Protein AF-A0A7I7ZPX5-F1 (afdb_monomer)

Sequence (82 aa):
MKAMITEQQDEHSWQFVFLGASIDSVKVAGSLGISADAAMDFVAEAAPMAMERLGAYTASMRSVGHARFSDEDRAVSRGESN

Nearest PDB structures (foldseek):
  3ta9-assembly1_A  TM=2.523E-01  e=5.975E+00  Halothermothrix orenii H 168

Foldseek 3Di:
DQVVVVCCCVVVVDADAWEEEPDPFCVVCVVNNHHSQRTAYAYPVLVVLLVVQVVVQVVCCVPPVHGGQDPVSRCSRHVVDD

Radius of gyration: 12.86 Å; Cα contacts (8 Å, |Δi|>4): 112; chains: 1; bounding box: 27×28×38 Å

Structure (mmCIF, N/CA/C/O backbone):
data_AF-A0A7I7ZPX5-F1
#
_entry.id   AF-A0A7I7ZPX5-F1
#
loop_
_atom_site.group_PDB
_atom_site.id
_atom_site.type_symbol
_atom_site.label_atom_id
_atom_site.label_alt_id
_atom_site.label_comp_id
_atom_site.label_asym_id
_atom_site.label_entity_id
_atom_site.label_seq_id
_atom_site.pdbx_PDB_ins_code
_atom_site.Cartn_x
_atom_site.Cartn_y
_atom_site.Cartn_z
_atom_site.occupancy
_atom_site.B_iso_or_equiv
_atom_site.auth_seq_id
_atom_site.auth_comp_id
_atom_site.auth_asym_id
_atom_site.auth_atom_id
_atom_site.pdbx_PDB_model_num
ATOM 1 N N . MET A 1 1 ? -3.008 -14.219 11.088 1.00 82.38 1 MET A N 1
ATOM 2 C CA . MET A 1 1 ? -2.585 -12.931 10.498 1.00 82.38 1 MET A CA 1
ATOM 3 C C . MET A 1 1 ? -3.772 -12.094 10.042 1.00 82.38 1 MET A C 1
ATOM 5 O O . MET A 1 1 ? -3.943 -11.037 10.619 1.00 82.38 1 MET A O 1
ATOM 9 N N . LYS A 1 2 ? -4.641 -12.581 9.137 1.00 92.00 2 LYS A N 1
ATOM 10 C CA . LYS A 1 2 ? -5.852 -11.846 8.700 1.00 92.00 2 LYS A CA 1
ATOM 11 C C . LYS A 1 2 ? -6.693 -11.278 9.848 1.00 92.00 2 LYS A C 1
ATOM 13 O O . LYS A 1 2 ? -6.958 -10.089 9.855 1.00 92.00 2 LYS A O 1
ATOM 18 N N . ALA A 1 3 ? -7.024 -12.111 10.840 1.00 93.75 3 ALA A N 1
ATOM 19 C CA . ALA A 1 3 ? -7.810 -11.688 12.002 1.00 93.75 3 ALA A CA 1
ATOM 20 C C . ALA A 1 3 ? -7.174 -10.512 12.763 1.00 93.75 3 ALA A C 1
ATOM 22 O O . ALA A 1 3 ? -7.874 -9.572 13.097 1.00 93.75 3 ALA A O 1
ATOM 23 N N . MET A 1 4 ? -5.848 -10.523 12.945 1.00 95.75 4 MET A N 1
ATOM 24 C CA . MET A 1 4 ? -5.138 -9.419 13.600 1.00 95.75 4 MET A CA 1
ATOM 25 C C . MET A 1 4 ? -5.175 -8.147 12.753 1.00 95.75 4 MET A C 1
ATOM 27 O O . MET A 1 4 ? -5.338 -7.066 13.289 1.00 95.75 4 MET A O 1
ATOM 31 N N . ILE A 1 5 ? -5.022 -8.250 11.429 1.00 93.44 5 ILE A N 1
ATOM 32 C CA . ILE A 1 5 ? -5.120 -7.074 10.553 1.00 93.44 5 ILE A CA 1
ATOM 33 C C . ILE A 1 5 ? -6.507 -6.439 10.674 1.00 93.44 5 ILE A C 1
ATOM 35 O O . ILE A 1 5 ? -6.593 -5.230 10.857 1.00 93.44 5 ILE A O 1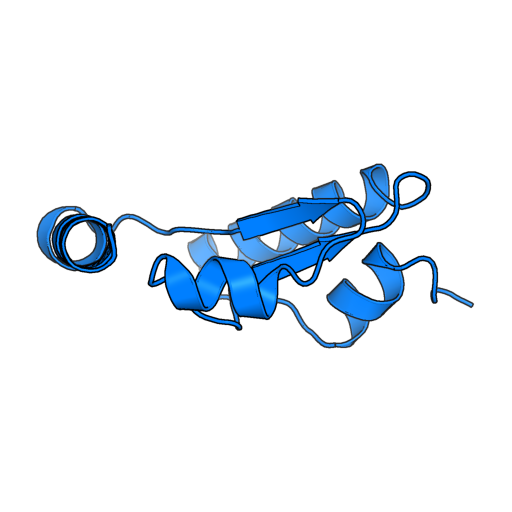
ATOM 39 N N . THR A 1 6 ? -7.563 -7.253 10.63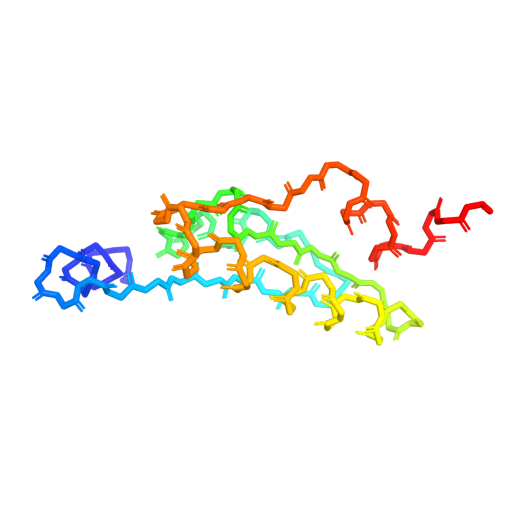9 1.00 93.88 6 THR A N 1
ATOM 40 C CA . THR A 1 6 ? -8.943 -6.784 10.799 1.00 93.88 6 THR A CA 1
ATOM 41 C C . THR A 1 6 ? -9.179 -6.158 12.174 1.00 93.88 6 THR A C 1
ATOM 43 O O . THR A 1 6 ? -9.667 -5.040 12.245 1.00 93.88 6 THR A O 1
ATOM 46 N N . GLU A 1 7 ? -8.756 -6.816 13.254 1.00 95.50 7 GLU A N 1
ATOM 47 C CA . GLU A 1 7 ? -8.864 -6.292 14.624 1.00 95.50 7 GLU A CA 1
ATOM 48 C C . GLU A 1 7 ? -8.166 -4.930 14.766 1.00 95.50 7 GLU A C 1
ATOM 50 O O . GLU A 1 7 ? -8.772 -3.963 15.216 1.00 95.50 7 GLU A O 1
ATOM 55 N N . GLN A 1 8 ? -6.930 -4.795 14.270 1.00 96.25 8 GLN A N 1
ATOM 56 C CA . GLN A 1 8 ? -6.211 -3.517 14.314 1.00 96.25 8 GLN A CA 1
ATOM 57 C C . GLN A 1 8 ? -6.874 -2.427 13.449 1.00 96.25 8 GLN A C 1
ATOM 59 O O . GLN A 1 8 ? -6.798 -1.241 13.781 1.00 96.25 8 GLN A O 1
ATOM 64 N N . GLN A 1 9 ? -7.498 -2.796 12.327 1.00 93.06 9 GLN A N 1
ATOM 65 C CA . GLN A 1 9 ? -8.262 -1.864 11.493 1.00 93.06 9 GLN A CA 1
ATOM 66 C C . GLN A 1 9 ? -9.519 -1.373 12.218 1.00 93.06 9 GLN A C 1
ATOM 68 O O . GLN A 1 9 ? -9.760 -0.168 12.249 1.00 93.06 9 GLN A O 1
ATOM 73 N N . ASP A 1 10 ? -10.273 -2.275 12.840 1.00 94.06 10 ASP A N 1
ATOM 74 C CA . ASP A 1 10 ? -11.560 -1.958 13.462 1.00 94.06 10 ASP A CA 1
ATOM 75 C C . ASP A 1 10 ? -11.389 -1.242 14.811 1.00 94.06 10 ASP A C 1
ATOM 77 O O . ASP A 1 10 ? -12.044 -0.231 15.071 1.00 94.06 10 ASP A O 1
ATOM 81 N N . GLU A 1 11 ? -10.477 -1.717 15.662 1.00 97.00 11 GLU A N 1
ATOM 82 C CA . GLU A 1 11 ? -10.303 -1.199 17.026 1.00 97.00 11 GLU A CA 1
ATOM 83 C C . GLU A 1 11 ? -9.393 0.029 17.089 1.00 97.00 11 GLU A C 1
ATOM 85 O O . GLU A 1 11 ? -9.548 0.897 17.954 1.00 97.00 11 GLU A O 1
ATOM 90 N N . HIS A 1 12 ? -8.427 0.117 16.174 1.00 95.50 12 HIS A N 1
ATOM 91 C CA . HIS A 1 12 ? -7.389 1.146 16.211 1.00 95.50 12 HIS A CA 1
ATOM 92 C C . HIS A 1 12 ? -7.314 1.991 14.941 1.00 95.50 12 HIS A C 1
ATOM 94 O O . HIS A 1 12 ? -6.441 2.857 14.844 1.00 95.50 12 HIS A O 1
ATOM 100 N N . SER A 1 13 ? -8.218 1.778 13.975 1.00 91.88 13 SER A N 1
ATOM 101 C CA . SER A 1 13 ? -8.238 2.512 12.700 1.00 91.88 13 SER A CA 1
ATOM 102 C C . SER A 1 13 ? -6.914 2.424 11.930 1.00 91.88 13 SER A C 1
ATOM 104 O O . SER A 1 13 ? -6.574 3.324 11.153 1.00 91.88 13 SER A O 1
ATOM 106 N N . TRP A 1 14 ? -6.137 1.354 12.144 1.00 94.06 14 TRP A N 1
ATOM 107 C CA . TRP A 1 14 ? -4.866 1.166 11.451 1.00 94.06 14 TRP A CA 1
ATOM 108 C C . TRP A 1 14 ? -5.081 1.024 9.950 1.00 94.06 14 TRP A C 1
ATOM 110 O O . TRP A 1 14 ? -6.058 0.443 9.491 1.00 94.06 14 TRP A O 1
ATOM 120 N N . GLN A 1 15 ? -4.130 1.535 9.175 1.00 93.00 15 GLN A N 1
ATOM 121 C CA . GLN A 1 15 ? -4.095 1.363 7.730 1.00 93.00 15 GLN A CA 1
ATOM 122 C C . GLN A 1 15 ? -2.884 0.514 7.377 1.00 93.00 15 GLN A C 1
ATOM 124 O O . GLN A 1 15 ? -1.767 0.811 7.801 1.00 93.00 15 GLN A O 1
ATOM 129 N N . PHE A 1 16 ? -3.109 -0.539 6.600 1.00 95.12 16 PHE A N 1
ATOM 130 C CA . PHE A 1 16 ? -2.054 -1.434 6.146 1.00 95.12 16 PHE A CA 1
ATOM 131 C C . PHE A 1 16 ? -1.813 -1.225 4.661 1.00 95.12 16 PHE A C 1
ATOM 133 O O . PHE A 1 16 ? -2.754 -1.229 3.873 1.00 95.12 16 PHE A O 1
ATOM 140 N N . VAL A 1 17 ? -0.543 -1.081 4.296 1.00 95.69 17 VAL A N 1
ATOM 141 C CA . VAL A 1 17 ? -0.081 -0.977 2.913 1.00 95.69 17 VAL A CA 1
ATOM 142 C C . VAL A 1 17 ? 1.024 -2.004 2.707 1.00 95.69 17 VAL A C 1
ATOM 144 O O . VAL A 1 17 ? 1.897 -2.151 3.562 1.00 95.69 17 VAL A O 1
ATOM 147 N N . PHE A 1 18 ? 0.980 -2.728 1.591 1.00 96.19 18 PHE A N 1
ATOM 148 C CA . PHE A 1 18 ? 1.967 -3.744 1.244 1.00 96.19 18 PHE A CA 1
ATOM 149 C C . PHE A 1 18 ? 2.730 -3.348 -0.021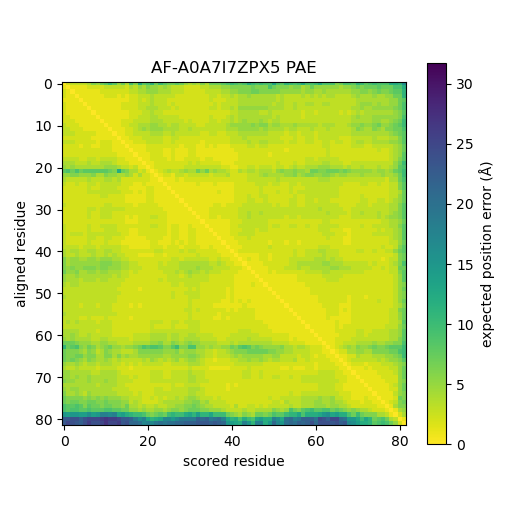 1.00 96.19 18 PHE A C 1
ATOM 151 O O . PHE A 1 18 ? 2.147 -3.182 -1.092 1.00 96.19 18 PHE A O 1
ATOM 158 N N . LEU A 1 19 ? 4.051 -3.241 0.109 1.00 95.75 19 LEU A N 1
ATOM 159 C CA . LEU A 1 19 ? 4.977 -2.984 -0.989 1.00 95.75 19 LEU A CA 1
ATOM 160 C C . LEU A 1 19 ? 5.953 -4.149 -1.096 1.00 95.75 19 LEU A C 1
ATOM 162 O O . LEU A 1 19 ? 6.636 -4.475 -0.126 1.00 95.75 19 LEU A O 1
ATOM 166 N N . GLY A 1 20 ? 6.020 -4.764 -2.271 1.00 95.00 20 GLY A N 1
ATOM 167 C CA . GLY A 1 20 ? 6.890 -5.910 -2.527 1.00 95.00 20 GLY A CA 1
ATOM 168 C C . GLY A 1 20 ? 7.790 -5.681 -3.732 1.00 95.00 20 GLY A C 1
ATOM 169 O O . GLY A 1 20 ? 7.327 -5.266 -4.790 1.00 95.00 20 GLY A O 1
ATOM 170 N N . ALA A 1 21 ? 9.078 -5.972 -3.575 1.00 94.81 21 ALA A N 1
ATOM 171 C CA . ALA A 1 21 ? 10.044 -5.875 -4.659 1.00 94.81 21 ALA A CA 1
ATOM 172 C C . ALA A 1 21 ? 10.022 -7.159 -5.496 1.00 94.81 21 ALA A C 1
ATOM 174 O O . ALA A 1 21 ? 10.317 -8.232 -4.971 1.00 94.81 21 ALA A O 1
ATOM 175 N N . SER A 1 22 ? 9.718 -7.049 -6.790 1.00 90.62 22 SER A N 1
ATOM 176 C CA . SER A 1 22 ? 9.811 -8.148 -7.768 1.00 90.62 22 SER A CA 1
ATOM 177 C C . SER A 1 22 ? 9.009 -9.412 -7.401 1.00 90.62 22 SER A C 1
ATOM 179 O O . SER A 1 22 ? 9.396 -10.527 -7.749 1.00 90.62 22 SER A O 1
ATOM 181 N N . ILE A 1 23 ? 7.888 -9.249 -6.689 1.00 92.94 23 ILE A N 1
ATOM 182 C CA . ILE A 1 23 ? 6.968 -10.328 -6.299 1.00 92.94 23 ILE A CA 1
ATOM 183 C C . ILE A 1 23 ? 5.526 -9.959 -6.650 1.00 92.94 23 ILE A C 1
ATOM 185 O O . ILE A 1 23 ? 5.206 -8.789 -6.832 1.00 92.94 23 ILE A O 1
ATOM 189 N N . ASP A 1 24 ? 4.627 -10.945 -6.655 1.00 93.19 24 ASP A N 1
ATOM 190 C CA . ASP A 1 24 ? 3.183 -10.697 -6.730 1.00 93.19 24 ASP A CA 1
ATOM 191 C C . ASP A 1 24 ? 2.660 -10.164 -5.383 1.00 93.19 24 ASP A C 1
ATOM 193 O O . ASP A 1 24 ? 2.157 -10.900 -4.525 1.00 93.19 24 ASP A O 1
ATOM 197 N N . SER A 1 25 ? 2.829 -8.857 -5.188 1.00 95.19 25 SER A N 1
ATOM 198 C CA . SER A 1 25 ? 2.446 -8.150 -3.968 1.00 95.19 25 SER A CA 1
ATOM 199 C C . SER A 1 25 ? 0.959 -8.250 -3.662 1.00 95.19 25 SER A C 1
ATOM 201 O O . SER A 1 25 ? 0.595 -8.383 -2.497 1.00 95.19 25 SER A O 1
ATOM 203 N N . VAL A 1 26 ? 0.094 -8.227 -4.678 1.00 94.88 26 VAL A N 1
ATOM 204 C CA . VAL A 1 26 ? -1.363 -8.294 -4.490 1.00 94.88 26 VAL A CA 1
ATOM 205 C C . VAL A 1 26 ? -1.760 -9.657 -3.932 1.00 94.88 26 VAL A C 1
ATOM 207 O O . VAL A 1 26 ? -2.514 -9.741 -2.958 1.00 94.88 26 VAL A O 1
ATOM 210 N N . LYS A 1 27 ? -1.206 -10.736 -4.489 1.00 96.19 27 LYS A N 1
ATOM 211 C CA . LYS A 1 27 ? -1.457 -12.092 -3.997 1.00 96.19 27 LYS A CA 1
ATOM 212 C C . LYS A 1 27 ? -0.955 -12.289 -2.569 1.00 96.19 27 LYS A C 1
ATOM 214 O O . LYS A 1 27 ? -1.673 -12.860 -1.742 1.00 96.19 27 LYS A O 1
ATOM 219 N N . VAL A 1 28 ? 0.257 -11.821 -2.260 1.00 96.12 28 VAL A N 1
ATOM 220 C CA . VAL A 1 28 ? 0.823 -11.942 -0.908 1.00 96.12 28 VAL A CA 1
ATOM 221 C C . VAL A 1 28 ? 0.007 -11.113 0.083 1.00 96.12 28 VAL A C 1
ATOM 223 O O . VAL A 1 28 ? -0.440 -11.660 1.090 1.00 96.12 28 VAL A O 1
ATOM 226 N N . ALA A 1 29 ? -0.290 -9.853 -0.231 1.00 95.94 29 ALA A N 1
ATOM 227 C CA . ALA A 1 29 ? -1.129 -8.971 0.579 1.00 95.94 29 ALA A CA 1
ATOM 228 C C . ALA A 1 29 ? -2.497 -9.602 0.895 1.00 95.94 29 ALA A C 1
ATOM 230 O O . ALA A 1 29 ? -2.894 -9.682 2.062 1.00 95.94 29 ALA A O 1
ATOM 231 N N . GLY A 1 30 ? -3.170 -10.167 -0.112 1.00 95.00 30 GLY A N 1
ATOM 232 C CA . GLY A 1 30 ? -4.453 -10.851 0.066 1.00 95.00 30 GLY A CA 1
ATOM 233 C C . GLY A 1 30 ? -4.377 -12.081 0.981 1.00 95.00 30 GLY A C 1
ATOM 234 O O . GLY A 1 30 ? -5.322 -12.374 1.724 1.00 95.00 30 GLY A O 1
ATOM 235 N N . SER A 1 31 ? -3.242 -12.789 0.997 1.00 94.56 31 SER A N 1
ATOM 236 C CA . SER A 1 31 ? -3.001 -13.890 1.944 1.00 94.56 31 SER A CA 1
ATOM 237 C C . SER A 1 31 ? -2.855 -13.401 3.393 1.00 94.56 31 SER A C 1
ATOM 239 O O . SER A 1 31 ? -3.247 -14.109 4.323 1.00 94.56 31 SER A O 1
ATOM 241 N N . LEU A 1 32 ? -2.386 -12.164 3.581 1.00 94.06 32 LEU A N 1
ATOM 242 C CA . LEU A 1 32 ? -2.216 -11.522 4.884 1.00 94.06 32 LEU A CA 1
ATOM 243 C C . LEU A 1 32 ? -3.492 -10.839 5.380 1.00 94.06 32 LEU A C 1
ATOM 245 O O . LEU A 1 32 ? -3.660 -10.731 6.591 1.00 94.06 32 LEU A O 1
ATOM 249 N N . GLY A 1 33 ? -4.407 -10.472 4.476 1.00 9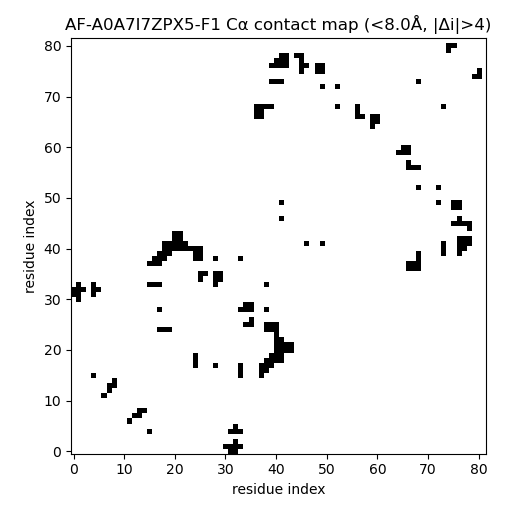4.38 33 GLY A N 1
ATOM 250 C CA . GLY A 1 33 ? -5.650 -9.754 4.792 1.00 94.38 33 GLY A CA 1
ATOM 251 C C . GLY A 1 33 ? -5.637 -8.283 4.376 1.00 94.38 33 GLY A C 1
ATOM 252 O O . GLY A 1 33 ? -6.517 -7.534 4.774 1.00 94.38 33 GLY A O 1
ATOM 253 N N . ILE A 1 34 ? -4.649 -7.868 3.584 1.00 95.94 34 ILE A N 1
ATOM 254 C CA . ILE A 1 34 ? -4.508 -6.502 3.076 1.00 95.94 34 ILE A CA 1
ATOM 255 C C . ILE A 1 34 ? -5.202 -6.413 1.710 1.00 95.94 34 ILE A C 1
ATOM 257 O O . ILE A 1 34 ? -5.054 -7.310 0.877 1.00 95.94 34 ILE A O 1
ATOM 261 N N . SER A 1 35 ? -5.966 -5.339 1.488 1.00 94.81 35 SER A N 1
ATOM 262 C CA . SER A 1 35 ? -6.670 -5.098 0.222 1.00 94.81 35 SER A CA 1
ATOM 263 C C . SER A 1 35 ? -5.697 -4.951 -0.952 1.00 94.81 35 SER A C 1
ATOM 265 O O . SER A 1 35 ? -4.621 -4.371 -0.807 1.00 94.81 35 SER A O 1
ATOM 267 N N . ALA A 1 36 ? -6.113 -5.399 -2.140 1.00 95.12 36 ALA A N 1
ATOM 268 C CA . ALA A 1 36 ? -5.390 -5.162 -3.390 1.00 95.12 36 ALA A CA 1
ATOM 269 C C . ALA A 1 36 ? -5.215 -3.661 -3.692 1.00 95.12 36 ALA A C 1
ATOM 271 O O . ALA A 1 36 ? -4.214 -3.260 -4.286 1.00 95.12 36 ALA A O 1
ATOM 272 N N . ASP A 1 37 ? -6.151 -2.823 -3.235 1.00 95.69 37 ASP A N 1
ATOM 273 C CA . ASP A 1 37 ? -6.068 -1.364 -3.358 1.00 95.69 37 ASP A CA 1
ATOM 274 C C . ASP A 1 37 ? -4.877 -0.777 -2.592 1.00 95.69 37 ASP A C 1
ATOM 276 O O . ASP A 1 37 ? -4.313 0.233 -3.008 1.00 95.69 37 ASP A O 1
ATOM 280 N N . ALA A 1 3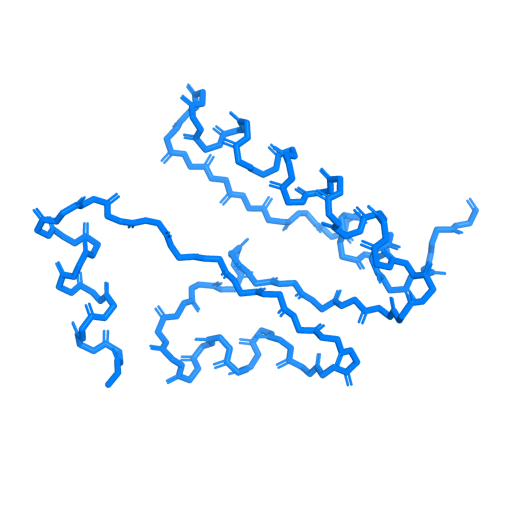8 ? -4.461 -1.439 -1.512 1.00 96.25 38 ALA A N 1
ATOM 281 C CA . ALA A 1 38 ? -3.343 -1.049 -0.663 1.00 96.25 38 ALA A CA 1
ATOM 282 C C . ALA A 1 38 ? -2.093 -1.911 -0.915 1.00 96.25 38 ALA A C 1
ATOM 284 O O . ALA A 1 38 ? -1.202 -1.977 -0.067 1.00 96.25 38 ALA A O 1
ATOM 285 N N . ALA A 1 39 ? -2.021 -2.593 -2.062 1.00 97.06 39 ALA A N 1
ATOM 286 C CA . ALA A 1 39 ? -0.892 -3.431 -2.437 1.00 97.06 39 ALA A CA 1
ATOM 287 C C . ALA A 1 39 ? -0.323 -3.039 -3.806 1.00 97.06 39 ALA A C 1
ATOM 289 O O . ALA A 1 39 ? -1.058 -2.872 -4.785 1.00 97.06 39 ALA A O 1
ATOM 290 N N . MET A 1 40 ? 1.002 -2.932 -3.870 1.00 96.25 40 MET A N 1
ATOM 291 C CA . MET A 1 40 ? 1.733 -2.615 -5.093 1.00 96.25 40 MET A CA 1
ATOM 292 C C . MET A 1 40 ? 3.076 -3.343 -5.121 1.00 96.25 40 MET A C 1
ATOM 294 O O . MET A 1 40 ? 3.771 -3.479 -4.113 1.00 96.25 40 MET A O 1
ATOM 298 N N . ASP A 1 41 ? 3.434 -3.862 -6.282 1.00 95.94 41 ASP A N 1
ATOM 299 C CA . ASP A 1 41 ? 4.755 -4.391 -6.573 1.00 95.94 41 ASP A CA 1
ATOM 300 C C . ASP A 1 41 ? 5.626 -3.343 -7.260 1.00 95.94 41 ASP A C 1
ATOM 302 O O . ASP A 1 41 ? 5.127 -2.439 -7.930 1.00 95.94 41 ASP A O 1
ATOM 306 N N . PHE A 1 42 ? 6.936 -3.452 -7.060 1.00 95.50 42 PHE A N 1
ATOM 307 C CA . PHE A 1 42 ? 7.902 -2.585 -7.717 1.00 95.50 42 PHE A CA 1
ATOM 308 C C . PHE A 1 42 ? 9.156 -3.345 -8.152 1.00 95.50 42 PHE A C 1
ATOM 310 O O . PHE A 1 42 ? 9.516 -4.366 -7.562 1.00 95.50 42 PHE A O 1
ATOM 317 N N . VAL A 1 43 ? 9.838 -2.841 -9.177 1.00 95.06 43 VAL A N 1
ATOM 318 C CA . VAL A 1 43 ? 11.177 -3.308 -9.577 1.00 95.06 43 VAL A CA 1
ATOM 319 C C . VAL A 1 43 ? 12.253 -2.461 -8.906 1.00 95.06 43 VAL A C 1
ATOM 321 O O . VAL A 1 43 ? 12.005 -1.313 -8.540 1.00 95.06 43 VAL A O 1
ATOM 324 N N . ALA A 1 44 ? 13.450 -3.016 -8.713 1.00 93.06 44 ALA A N 1
ATOM 325 C CA . ALA A 1 44 ? 14.506 -2.372 -7.927 1.00 93.06 44 ALA A CA 1
ATOM 326 C C . ALA A 1 44 ? 14.866 -0.969 -8.451 1.00 93.06 44 ALA A C 1
ATOM 328 O O . ALA A 1 44 ? 15.067 -0.038 -7.673 1.00 93.06 44 ALA A O 1
ATOM 329 N N . GLU A 1 45 ? 14.870 -0.809 -9.769 1.00 92.81 45 GLU A N 1
ATOM 330 C CA . GLU A 1 45 ? 15.169 0.428 -10.484 1.00 92.81 45 GLU A CA 1
ATOM 331 C C . GLU A 1 45 ? 14.115 1.515 -10.226 1.00 92.81 45 GLU A C 1
ATOM 333 O O . GLU A 1 45 ? 14.440 2.699 -10.170 1.00 92.81 45 GLU A O 1
ATOM 338 N N . ALA A 1 46 ? 12.862 1.113 -10.009 1.00 94.56 46 ALA A N 1
ATOM 339 C CA . ALA A 1 46 ? 11.730 2.001 -9.770 1.00 94.56 46 ALA A CA 1
ATOM 340 C C . ALA A 1 46 ? 11.409 2.175 -8.274 1.00 94.56 46 ALA A C 1
ATOM 342 O O . ALA A 1 46 ? 10.402 2.792 -7.925 1.00 94.56 46 ALA A O 1
ATOM 343 N N . ALA A 1 47 ? 12.264 1.688 -7.367 1.00 93.88 47 ALA A N 1
ATOM 344 C CA . ALA A 1 47 ? 12.068 1.846 -5.926 1.00 93.88 47 ALA A CA 1
ATOM 345 C C . ALA A 1 47 ? 11.841 3.311 -5.486 1.00 93.88 47 ALA A C 1
ATOM 347 O O . ALA A 1 47 ? 10.942 3.539 -4.674 1.00 93.88 47 ALA A O 1
ATOM 348 N N . PRO A 1 48 ? 12.559 4.326 -6.020 1.00 95.25 48 PRO A N 1
ATOM 349 C CA . PRO A 1 48 ? 12.277 5.723 -5.684 1.00 95.25 48 PRO A CA 1
ATOM 350 C C . PRO A 1 48 ? 10.862 6.160 -6.086 1.00 95.25 48 PRO A C 1
ATOM 352 O O . PRO A 1 48 ? 10.176 6.815 -5.304 1.00 95.25 48 PRO A O 1
ATOM 355 N N . MET A 1 49 ? 10.399 5.743 -7.268 1.00 94.69 49 MET A N 1
ATOM 356 C CA . MET A 1 49 ? 9.059 6.059 -7.773 1.00 94.69 49 MET A CA 1
ATOM 357 C C . MET A 1 49 ? 7.985 5.361 -6.932 1.00 94.69 49 MET A C 1
ATOM 359 O O . MET A 1 49 ? 6.990 5.979 -6.563 1.00 94.69 49 MET A O 1
ATOM 363 N N . ALA A 1 50 ? 8.215 4.108 -6.530 1.00 94.75 50 ALA A N 1
ATOM 364 C CA . ALA A 1 50 ? 7.319 3.389 -5.627 1.00 94.75 50 ALA A CA 1
ATOM 365 C C . ALA A 1 50 ? 7.159 4.109 -4.272 1.00 94.75 50 ALA A C 1
ATOM 367 O O . ALA A 1 50 ? 6.050 4.187 -3.739 1.00 94.75 50 ALA A O 1
ATOM 368 N N . MET A 1 51 ? 8.240 4.691 -3.735 1.00 95.62 51 MET A N 1
ATOM 369 C CA . MET A 1 51 ? 8.188 5.492 -2.503 1.00 95.62 51 MET A CA 1
ATOM 370 C C . MET A 1 51 ? 7.431 6.809 -2.696 1.00 95.62 51 MET A C 1
ATOM 372 O O . MET A 1 51 ? 6.668 7.212 -1.817 1.00 95.62 51 MET A O 1
ATOM 376 N N . GLU A 1 52 ? 7.582 7.458 -3.850 1.00 96.38 52 GLU A N 1
ATOM 377 C CA . GLU A 1 52 ? 6.787 8.636 -4.207 1.00 96.38 52 GLU A CA 1
ATOM 378 C C . GLU A 1 52 ? 5.287 8.302 -4.250 1.00 96.38 52 GLU A C 1
ATOM 380 O O . GLU A 1 52 ? 4.475 9.009 -3.647 1.00 96.38 52 GLU A O 1
ATOM 385 N N . ARG A 1 53 ? 4.910 7.178 -4.875 1.00 95.69 53 ARG A N 1
ATOM 386 C CA . ARG A 1 53 ? 3.506 6.738 -4.952 1.00 95.69 53 ARG A CA 1
ATOM 387 C C . ARG A 1 53 ? 2.939 6.330 -3.602 1.00 95.69 53 ARG A C 1
ATOM 389 O O . ARG A 1 53 ? 1.787 6.642 -3.312 1.00 95.69 53 ARG A O 1
ATOM 396 N N . LEU A 1 54 ? 3.744 5.726 -2.729 1.00 95.81 54 LEU A N 1
ATOM 397 C CA . LEU A 1 54 ? 3.360 5.519 -1.330 1.00 95.81 54 LEU A CA 1
ATOM 398 C C . LEU A 1 54 ? 3.086 6.853 -0.613 1.00 95.81 54 LEU A C 1
ATOM 400 O O . LEU A 1 54 ? 2.138 6.956 0.172 1.00 95.81 54 LEU A O 1
ATOM 404 N N . GLY A 1 55 ? 3.898 7.877 -0.883 1.00 96.00 55 GLY A N 1
ATOM 405 C CA . GLY A 1 55 ? 3.693 9.231 -0.370 1.00 96.00 55 GLY A CA 1
ATOM 406 C C . GLY A 1 55 ? 2.360 9.825 -0.826 1.00 96.00 55 GLY A C 1
ATOM 407 O O . GLY A 1 55 ? 1.579 10.288 0.008 1.00 96.00 55 GLY A O 1
ATOM 408 N N . ALA A 1 56 ? 2.063 9.740 -2.125 1.00 95.12 56 ALA A N 1
ATOM 409 C CA . ALA A 1 56 ? 0.793 10.184 -2.700 1.00 95.12 56 ALA A CA 1
ATOM 410 C C . ALA A 1 56 ? -0.408 9.423 -2.110 1.00 95.12 56 ALA A C 1
ATOM 412 O O . ALA A 1 56 ? -1.357 10.050 -1.639 1.00 95.12 56 ALA A O 1
ATOM 413 N N . TYR A 1 57 ? -0.327 8.089 -2.030 1.00 95.81 57 TYR A N 1
ATOM 4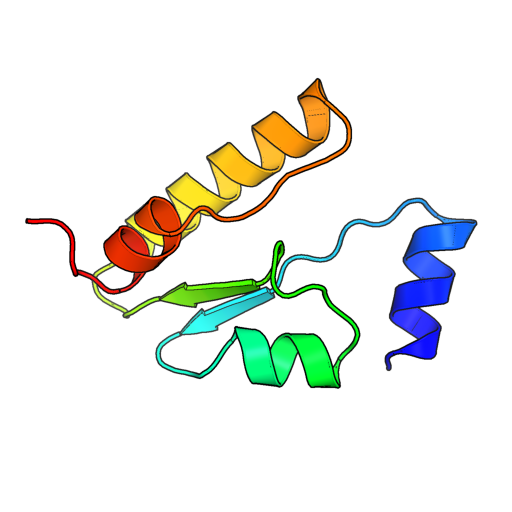14 C CA . TYR A 1 57 ? -1.330 7.245 -1.374 1.00 95.81 57 TYR A CA 1
ATOM 415 C C . TYR A 1 57 ? -1.599 7.713 0.062 1.00 95.81 57 TYR A C 1
ATOM 417 O O . TYR A 1 57 ? -2.746 7.906 0.465 1.00 95.81 57 TYR A O 1
ATOM 425 N N . THR A 1 58 ? -0.536 7.947 0.837 1.00 95.00 58 THR A N 1
ATOM 426 C CA . THR A 1 58 ? -0.639 8.377 2.239 1.00 95.00 58 THR A CA 1
ATOM 427 C C . THR A 1 58 ? -1.275 9.761 2.357 1.00 95.00 58 THR A C 1
ATOM 429 O O . THR A 1 58 ? -2.073 9.999 3.265 1.00 95.00 58 THR A O 1
ATOM 432 N N . ALA A 1 59 ? -0.955 10.678 1.441 1.00 95.19 59 ALA A N 1
ATOM 433 C CA . ALA A 1 59 ? -1.566 12.000 1.396 1.00 95.19 59 ALA A CA 1
ATOM 434 C C . ALA A 1 59 ? -3.074 11.920 1.103 1.00 95.19 59 ALA A C 1
ATOM 436 O O . ALA A 1 59 ? -3.857 12.541 1.823 1.00 95.19 59 ALA A O 1
ATOM 437 N N . SER A 1 60 ? -3.491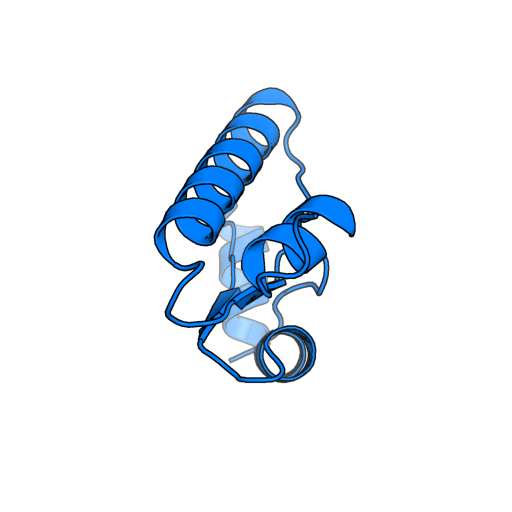 11.114 0.120 1.00 94.25 60 SER A N 1
ATOM 438 C CA . SER A 1 60 ? -4.911 10.871 -0.178 1.00 94.25 60 SER A CA 1
ATOM 439 C C . SER A 1 60 ? -5.640 10.226 0.998 1.00 94.25 60 SER A C 1
ATOM 441 O O . SER A 1 60 ? -6.713 10.677 1.388 1.00 94.25 60 SER A O 1
ATOM 443 N N . MET A 1 61 ? -5.024 9.232 1.640 1.00 93.12 61 MET A N 1
ATOM 444 C CA . MET A 1 61 ? -5.606 8.570 2.806 1.00 93.12 61 MET A CA 1
ATOM 445 C C . MET A 1 61 ? -5.890 9.568 3.937 1.00 93.12 61 MET A C 1
ATOM 447 O O . MET A 1 61 ? -6.936 9.504 4.581 1.00 93.12 61 MET A O 1
ATOM 451 N N . ARG A 1 62 ? -4.983 10.527 4.156 1.00 92.19 62 ARG A N 1
ATOM 452 C CA . ARG A 1 62 ? -5.151 11.586 5.161 1.00 92.19 62 ARG A CA 1
ATOM 453 C C . ARG A 1 62 ? -6.199 12.628 4.783 1.00 92.19 62 ARG A C 1
ATOM 455 O O . ARG A 1 62 ? -6.759 13.243 5.684 1.00 92.19 62 ARG A O 1
ATOM 462 N N . SER A 1 63 ? -6.434 12.864 3.493 1.00 94.38 63 SER A N 1
ATOM 463 C CA . SER A 1 63 ? -7.361 13.904 3.042 1.00 94.38 63 SER A CA 1
ATOM 464 C C . SER A 1 63 ? -8.804 13.417 2.927 1.00 94.38 63 SER A C 1
ATOM 466 O O . SER A 1 63 ? -9.707 14.147 3.326 1.00 94.38 63 SER A O 1
ATOM 468 N N . VAL A 1 64 ? -9.031 12.205 2.405 1.00 91.50 64 VAL A N 1
ATOM 469 C CA . VAL A 1 64 ? -10.384 11.684 2.116 1.00 91.50 64 VAL A CA 1
ATOM 470 C C . VAL A 1 64 ? -10.746 10.417 2.892 1.00 91.50 64 VAL A C 1
ATOM 472 O O . VAL A 1 64 ? -11.859 9.916 2.757 1.00 91.50 64 VAL A O 1
ATOM 475 N N . GLY A 1 65 ? -9.837 9.887 3.716 1.00 88.62 65 GLY A N 1
ATOM 476 C CA . GLY A 1 65 ? -10.102 8.691 4.521 1.00 88.62 65 GLY A CA 1
ATOM 477 C C . GLY A 1 65 ? -10.130 7.387 3.719 1.00 88.62 65 GLY A C 1
ATOM 478 O O . GLY A 1 65 ? -10.509 6.353 4.258 1.00 88.62 65 GLY A O 1
ATOM 479 N N . HIS A 1 66 ? -9.727 7.418 2.448 1.00 87.38 66 HIS A N 1
ATOM 480 C CA . HIS A 1 66 ? -9.493 6.239 1.624 1.00 87.38 66 HIS A CA 1
ATOM 481 C C . HIS A 1 66 ? -8.411 6.536 0.577 1.00 87.38 66 HIS A C 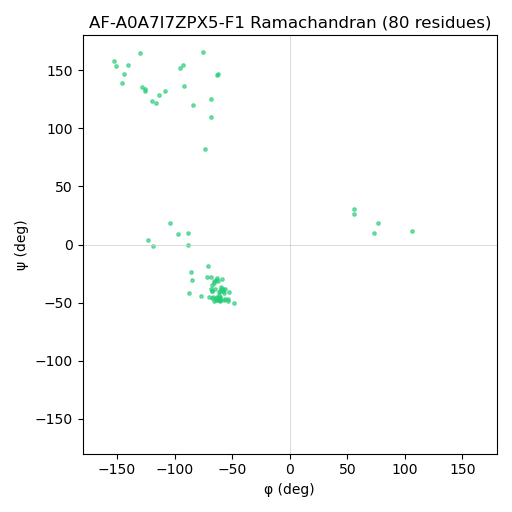1
ATOM 483 O O . HIS A 1 66 ? -8.229 7.675 0.147 1.00 87.38 66 HIS A O 1
ATOM 489 N N . ALA A 1 67 ? -7.697 5.512 0.129 1.00 93.69 67 ALA A N 1
ATOM 490 C CA . ALA A 1 67 ? -6.750 5.617 -0.973 1.00 93.69 67 ALA A CA 1
ATOM 491 C C . ALA A 1 67 ? -6.629 4.266 -1.676 1.00 93.69 67 ALA A C 1
ATOM 493 O O . ALA A 1 67 ? -6.940 3.224 -1.101 1.00 93.69 67 ALA A O 1
ATOM 494 N N . ARG A 1 68 ? -6.188 4.293 -2.932 1.00 95.31 68 ARG A N 1
ATOM 495 C CA . ARG A 1 68 ? -5.836 3.093 -3.689 1.00 95.31 68 ARG A CA 1
ATOM 496 C C . ARG A 1 68 ? -4.648 3.394 -4.584 1.00 95.31 68 ARG A C 1
ATOM 498 O O . ARG A 1 68 ? -4.564 4.503 -5.108 1.00 95.31 68 ARG A O 1
ATOM 505 N N . PHE A 1 69 ? -3.788 2.412 -4.811 1.00 95.56 69 PHE A N 1
ATOM 506 C CA . PHE A 1 69 ? -2.839 2.490 -5.915 1.00 95.56 69 PHE A CA 1
ATOM 507 C C . PHE A 1 69 ? -3.599 2.390 -7.238 1.00 95.56 69 PHE A C 1
ATOM 509 O O . PHE A 1 69 ? -4.390 1.461 -7.452 1.00 95.56 69 PHE A O 1
ATOM 516 N N . SER A 1 70 ? -3.394 3.374 -8.108 1.00 93.44 70 SER A N 1
ATOM 517 C CA . SER A 1 70 ? -3.928 3.354 -9.466 1.00 93.44 70 SER A CA 1
ATOM 518 C C . SER A 1 70 ? -3.132 2.393 -10.353 1.00 93.44 70 SER A C 1
ATOM 520 O O . SER A 1 70 ? -2.035 1.956 -10.002 1.00 93.44 70 SER A O 1
ATOM 522 N N . ASP A 1 71 ? -3.677 2.057 -11.520 1.00 92.00 71 ASP A N 1
ATOM 523 C CA . ASP A 1 71 ? -2.951 1.246 -12.503 1.00 92.00 71 ASP A CA 1
ATOM 524 C C . ASP A 1 71 ? -1.712 1.980 -13.029 1.00 92.00 71 ASP A C 1
ATOM 526 O O . ASP A 1 71 ? -0.691 1.349 -13.287 1.00 92.00 71 ASP A O 1
ATOM 530 N N . GLU A 1 72 ? -1.765 3.314 -13.093 1.00 92.00 72 GLU A N 1
ATOM 531 C CA . GLU A 1 72 ? -0.607 4.151 -13.407 1.00 92.00 72 GLU A CA 1
ATOM 532 C C . GLU A 1 72 ? 0.473 4.027 -12.327 1.00 92.00 72 GLU A C 1
ATOM 534 O O . GLU A 1 72 ? 1.627 3.769 -12.656 1.00 92.00 72 GLU A O 1
ATOM 539 N N . ASP A 1 73 ? 0.113 4.124 -11.041 1.00 92.69 73 ASP A N 1
ATOM 540 C CA . ASP A 1 73 ? 1.080 3.970 -9.942 1.00 92.69 73 ASP A CA 1
ATOM 541 C C . ASP A 1 73 ? 1.788 2.609 -10.001 1.00 92.69 73 ASP A C 1
ATOM 543 O O . ASP A 1 73 ? 2.997 2.520 -9.761 1.00 92.69 73 ASP A O 1
ATOM 547 N N . ARG A 1 74 ? 1.045 1.554 -10.368 1.00 91.31 74 ARG A N 1
ATOM 548 C CA . ARG A 1 74 ? 1.587 0.200 -10.541 1.00 91.31 74 ARG A CA 1
ATOM 549 C C . ARG A 1 74 ? 2.498 0.098 -11.764 1.00 91.31 74 ARG A C 1
ATOM 551 O O . ARG A 1 74 ? 3.584 -0.457 -11.640 1.00 91.31 74 ARG A O 1
ATOM 558 N N . ALA A 1 75 ? 2.104 0.652 -12.910 1.00 91.00 75 ALA A N 1
ATOM 559 C CA . ALA A 1 75 ? 2.921 0.651 -14.126 1.00 91.00 75 ALA A CA 1
ATOM 560 C C . ALA A 1 75 ? 4.257 1.382 -13.902 1.00 91.00 75 ALA A C 1
ATOM 562 O O . ALA A 1 75 ? 5.337 0.853 -14.165 1.00 91.00 75 ALA A O 1
ATOM 563 N N . VAL A 1 76 ? 4.187 2.571 -13.303 1.00 90.62 76 VAL A N 1
ATOM 564 C CA . VAL A 1 76 ? 5.340 3.399 -12.927 1.00 90.62 76 VAL A CA 1
ATOM 565 C C . VAL A 1 76 ? 6.301 2.626 -12.022 1.00 90.62 76 VAL A C 1
ATOM 567 O O . VAL A 1 76 ? 7.505 2.578 -12.271 1.00 90.62 76 VAL A O 1
ATOM 570 N N . SER A 1 77 ? 5.769 1.954 -11.002 1.00 89.19 77 SER A N 1
ATOM 571 C CA . SER A 1 77 ? 6.570 1.190 -10.040 1.00 89.19 77 SER A CA 1
ATOM 572 C C . SER A 1 77 ? 7.171 -0.092 -10.629 1.00 89.19 77 SER A C 1
ATOM 574 O O . SER A 1 77 ? 8.149 -0.611 -10.095 1.00 89.19 77 SER A O 1
ATOM 576 N N . ARG A 1 78 ? 6.647 -0.589 -11.754 1.00 87.81 78 ARG A N 1
ATOM 577 C CA . ARG A 1 78 ? 7.214 -1.712 -12.519 1.00 87.81 78 ARG A CA 1
ATOM 578 C C . ARG A 1 78 ? 8.250 -1.289 -13.563 1.00 87.81 78 ARG A C 1
ATOM 580 O O . ARG A 1 78 ? 8.818 -2.152 -14.225 1.00 87.81 78 ARG A O 1
ATOM 587 N N . GLY A 1 79 ? 8.526 0.011 -13.693 1.00 82.50 79 GLY A N 1
ATOM 588 C CA . GLY A 1 79 ? 9.414 0.535 -14.732 1.00 82.50 79 GLY A CA 1
ATOM 589 C C . GLY A 1 79 ? 8.758 0.596 -16.115 1.00 82.50 79 GLY A C 1
ATOM 590 O O . GLY A 1 79 ? 9.456 0.699 -17.116 1.00 82.50 79 GLY A O 1
ATOM 591 N N . GLU A 1 80 ? 7.425 0.548 -16.179 1.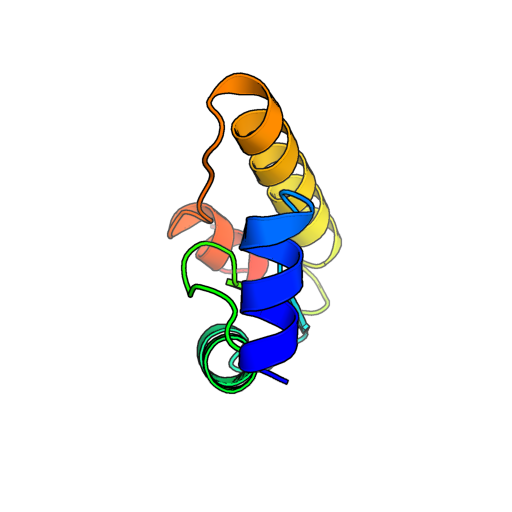00 79.88 80 GLU A N 1
ATOM 592 C CA . GLU A 1 80 ? 6.638 0.642 -17.417 1.00 79.88 80 GLU A CA 1
ATOM 593 C C . GLU A 1 80 ? 6.298 2.105 -17.778 1.00 79.88 80 GLU A C 1
ATOM 595 O O . GLU A 1 80 ? 5.502 2.364 -18.680 1.00 79.88 80 GLU A O 1
ATOM 600 N N . SER A 1 81 ? 6.898 3.083 -17.086 1.00 63.22 81 SER A N 1
ATOM 601 C CA . SER A 1 81 ? 6.830 4.497 -17.467 1.00 63.22 81 SER A CA 1
ATOM 602 C C . SER A 1 81 ? 7.608 4.741 -18.759 1.00 63.22 81 SER A C 1
ATOM 604 O O . SER A 1 81 ? 8.836 4.681 -18.762 1.00 63.22 81 SER A O 1
ATOM 606 N N . ASN A 1 82 ? 6.875 5.015 -19.839 1.00 49.22 82 ASN A N 1
ATOM 607 C CA . ASN A 1 82 ? 7.399 5.460 -21.132 1.00 49.22 82 ASN A CA 1
ATOM 608 C C . ASN A 1 82 ? 7.942 6.893 -21.084 1.00 49.22 82 ASN A C 1
ATOM 610 O O . ASN A 1 82 ? 7.206 7.770 -20.576 1.00 49.22 82 ASN A O 1
#

Secondary structure (DSSP, 8-state):
-HHHHHHHHHHH-----EEEESS-HHHHHHHHT--GGGEEEE-GGGHHHHHHHHHHHHHHHHHHS-----HHHHHHHTT---

Organism: NCBI:txid319706

pLDDT: mean 92.75, std 6.64, range [49.22, 97.06]

Solvent-accessible surface area (backbone atoms only — not comparable to full-atom values): 4436 Å² total; per-residue (Å²): 100,38,68,58,50,51,48,41,32,72,78,66,66,53,83,72,72,40,80,28,75,79,47,70,19,41,64,53,26,50,73,45,57,36,56,57,45,37,26,37,34,22,30,83,90,18,44,69,53,39,52,50,46,52,49,52,37,52,51,38,30,73,73,73,74,52,60,53,66,46,72,64,55,39,36,41,5,56,60,64,66,128

Mean predicted aligned error: 3.32 Å